Protein AF-A0A3B0U6H1-F1 (afdb_monomer)

Solvent-accessible surface area (backbone atoms only — not comparable to full-atom values): 8227 Å² total; per-residue (Å²): 131,69,60,66,56,50,52,52,48,50,52,54,51,48,54,60,66,69,48,91,40,75,67,59,49,49,30,50,50,34,25,72,76,72,30,64,70,50,15,51,39,18,45,53,13,28,56,57,18,49,52,52,54,49,46,45,34,74,77,49,52,41,66,61,39,71,76,33,67,69,58,41,50,50,45,32,52,53,32,51,53,51,53,51,49,52,52,52,52,61,71,67,55,75,94,75,79,84,77,71,89,80,69,72,84,71,55,64,69,58,38,19,51,47,21,21,54,51,38,63,69,26,64,72,56,51,37,46,46,69,35,49,47,54,55,66,75,64,58,69,89,82,72,78,85,127

pLDDT: mean 83.54, std 13.57, range [35.28, 97.5]

Radius of gyration: 17.74 Å; Cα contacts (8 Å, |Δi|>4): 120; chains: 1; bounding box: 48×28×44 Å

Mean predicted aligned error: 7.26 Å

Organism: NCBI:txid652676

Foldseek 3Di:
DPVVLVVVVVVVVVVLQPQDDPLNLVLVLCCVQVHDLLSVLLVLLQVLLLVVLVCCCVPNVLVVCVVDVVVLVVLLVVLVVVVVVSVVVSVPDDPDPDNPNPDDPDDSVVSSNCSNVCNNPPPSSNSCSSNPVSCSVPVPPPPPDD

Sequence (146 aa):
MNYEILISFIGASMLLTLMPGPDIIYVLVQSITNGKKYGIVTALGLVSGILIHTSLVAFGISAILKQSENLYFTIKLFGAFYLMYLAFQTYKSTDEIFLDSKTTKKNLINLYKQGFIMNVLNPKVSIFFLAFFPGFLYSTAQNTII

InterPro domains:
  IPR001123 Amino acid exporter protein, LeuE-type [PF01810] (16-141)
  IPR001123 Amino acid exporter protein, LeuE-type [PTHR30086] (1-141)

Secondary structure (DSSP, 8-state):
--HHHHHHHHHHHHHHHHS--HHHHHHHHHHHHH-HHHHHHHHHHHHHHHHHHHHHIIIIIHHHHHH-HHHHHHHHHHHHHHHHHHHHHHHH--------TT-----HHHHHHHHHHHHHT-HHHHHHHHHTHHHHHS--TT----

Structure (mmCIF, N/CA/C/O backbone):
data_AF-A0A3B0U6H1-F1
#
_entry.id   AF-A0A3B0U6H1-F1
#
loop_
_atom_site.group_PDB
_atom_site.id
_atom_site.type_symbol
_atom_site.label_atom_id
_atom_site.label_alt_id
_atom_site.label_comp_id
_atom_site.label_asym_id
_atom_site.label_entity_id
_atom_site.label_seq_id
_atom_site.pdbx_PDB_ins_code
_atom_site.Cartn_x
_atom_site.Cartn_y
_atom_site.Cartn_z
_atom_site.occupancy
_atom_site.B_iso_or_equiv
_atom_site.auth_seq_id
_atom_site.auth_comp_id
_atom_site.auth_asym_id
_atom_site.auth_atom_id
_atom_site.pdbx_PDB_model_num
ATOM 1 N N . MET A 1 1 ? 22.154 10.115 -5.672 1.00 61.09 1 MET A N 1
ATOM 2 C CA . MET A 1 1 ? 20.759 9.692 -5.417 1.00 61.09 1 MET A CA 1
ATOM 3 C C . MET A 1 1 ? 19.886 10.476 -6.379 1.00 61.09 1 MET A C 1
ATOM 5 O O . MET A 1 1 ? 19.989 11.694 -6.376 1.00 61.09 1 MET A O 1
ATOM 9 N N . ASN A 1 2 ? 19.149 9.812 -7.272 1.00 80.50 2 ASN A N 1
ATOM 10 C CA . ASN A 1 2 ? 18.320 10.508 -8.260 1.00 80.50 2 ASN A CA 1
ATOM 11 C C . ASN A 1 2 ? 17.032 10.993 -7.567 1.00 80.50 2 ASN A C 1
ATOM 13 O O . ASN A 1 2 ? 16.122 10.206 -7.2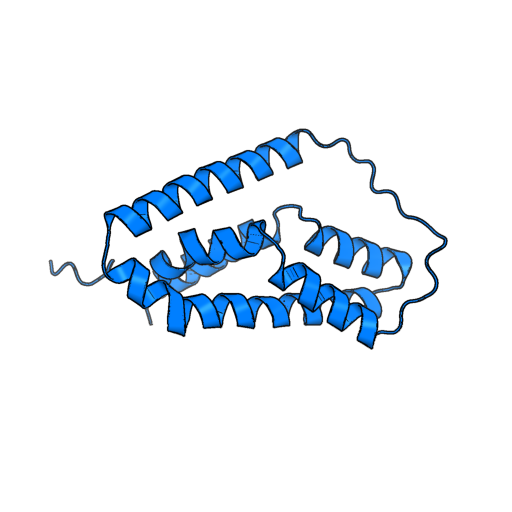99 1.00 80.50 2 ASN A O 1
ATOM 17 N N . TYR A 1 3 ? 17.002 12.277 -7.203 1.00 85.94 3 TYR A N 1
ATOM 18 C CA . TYR A 1 3 ? 15.879 12.877 -6.480 1.00 85.94 3 TYR A CA 1
ATOM 19 C C . TYR A 1 3 ? 14.604 12.951 -7.329 1.00 85.94 3 TYR A C 1
ATOM 21 O O . TYR A 1 3 ? 13.515 12.856 -6.771 1.00 85.94 3 TYR A O 1
ATOM 29 N N . GLU A 1 4 ? 14.714 13.042 -8.657 1.00 86.50 4 GLU A N 1
ATOM 30 C CA . GLU A 1 4 ? 13.556 13.057 -9.561 1.00 86.50 4 GLU A CA 1
ATOM 31 C C . GLU A 1 4 ? 12.799 11.727 -9.521 1.00 86.50 4 GLU A C 1
ATOM 33 O O . GLU A 1 4 ? 11.571 11.713 -9.394 1.00 86.50 4 GLU A O 1
ATOM 38 N N . ILE A 1 5 ? 13.530 10.605 -9.545 1.00 86.81 5 ILE A N 1
ATOM 39 C CA . ILE A 1 5 ? 12.952 9.261 -9.396 1.00 86.81 5 ILE A CA 1
ATOM 40 C C . ILE A 1 5 ? 12.272 9.129 -8.033 1.00 86.81 5 ILE A C 1
ATOM 42 O O . ILE A 1 5 ? 11.144 8.641 -7.957 1.00 86.81 5 ILE A O 1
ATOM 46 N N . LEU A 1 6 ? 12.925 9.591 -6.961 1.00 86.81 6 LEU A N 1
ATOM 47 C CA . LEU A 1 6 ? 12.376 9.510 -5.608 1.00 86.81 6 LEU A CA 1
ATOM 48 C C . LEU A 1 6 ? 11.078 10.318 -5.469 1.00 86.81 6 LEU A C 1
ATOM 50 O O . LEU A 1 6 ? 10.086 9.791 -4.973 1.00 86.81 6 LEU A O 1
ATOM 54 N N . ILE A 1 7 ? 11.069 11.572 -5.928 1.00 91.00 7 ILE A N 1
ATOM 55 C CA . ILE A 1 7 ? 9.892 12.451 -5.866 1.00 91.00 7 ILE A CA 1
ATOM 56 C C . ILE A 1 7 ? 8.745 11.865 -6.697 1.00 91.00 7 ILE A C 1
ATOM 58 O O . ILE A 1 7 ? 7.616 11.781 -6.211 1.00 91.00 7 ILE A O 1
ATOM 62 N N . SER A 1 8 ? 9.035 11.395 -7.913 1.00 89.50 8 SER A N 1
ATOM 63 C CA . SER A 1 8 ? 8.033 10.778 -8.791 1.00 89.50 8 SER A CA 1
ATOM 64 C C . SER A 1 8 ? 7.447 9.502 -8.178 1.00 89.50 8 SER A C 1
ATOM 66 O O . SER A 1 8 ? 6.234 9.290 -8.221 1.00 89.50 8 SER A O 1
ATOM 68 N N . PHE A 1 9 ? 8.288 8.671 -7.554 1.00 88.25 9 PHE A N 1
ATOM 69 C CA . PHE A 1 9 ? 7.855 7.452 -6.874 1.00 88.25 9 PHE A CA 1
ATOM 70 C C . PHE A 1 9 ? 6.992 7.748 -5.642 1.00 88.25 9 PHE A C 1
ATOM 72 O O . PHE A 1 9 ? 5.960 7.101 -5.444 1.00 88.25 9 PHE A O 1
ATOM 79 N N . ILE A 1 10 ? 7.377 8.742 -4.834 1.00 91.31 10 ILE A N 1
ATOM 80 C CA . ILE A 1 10 ? 6.586 9.196 -3.683 1.00 91.31 10 ILE A CA 1
ATOM 81 C C . ILE A 1 10 ? 5.220 9.694 -4.156 1.00 91.31 10 ILE A C 1
ATOM 83 O O . ILE A 1 10 ? 4.204 9.261 -3.616 1.00 91.31 10 ILE A O 1
ATOM 87 N N . GLY A 1 11 ? 5.178 10.536 -5.193 1.00 93.00 11 GLY A N 1
ATOM 88 C CA . GLY A 1 11 ? 3.928 11.048 -5.758 1.00 93.00 11 GLY A CA 1
ATOM 89 C C . GLY A 1 11 ? 3.003 9.929 -6.244 1.00 93.00 11 GLY A C 1
ATOM 90 O O . GLY A 1 11 ? 1.834 9.877 -5.863 1.00 93.00 11 GLY A O 1
ATOM 91 N N . ALA A 1 12 ? 3.535 8.977 -7.014 1.00 90.06 12 ALA A N 1
ATOM 92 C CA . ALA A 1 12 ? 2.772 7.822 -7.483 1.00 90.06 12 ALA A CA 1
ATOM 93 C C . ALA A 1 12 ? 2.255 6.944 -6.329 1.00 90.06 12 ALA A C 1
ATOM 95 O O . ALA A 1 12 ? 1.097 6.524 -6.333 1.00 90.06 12 ALA A O 1
ATOM 96 N N . SER A 1 13 ? 3.092 6.699 -5.318 1.00 89.75 13 SER A N 1
ATOM 97 C CA . SER A 1 13 ? 2.729 5.903 -4.139 1.00 89.75 13 SER A CA 1
ATOM 98 C C . SER A 1 13 ? 1.663 6.592 -3.285 1.00 89.75 13 SER A C 1
ATOM 100 O O . SER A 1 13 ? 0.754 5.931 -2.780 1.00 89.75 13 SER A O 1
ATOM 102 N N . MET A 1 14 ? 1.733 7.920 -3.146 1.00 91.56 14 MET A N 1
ATOM 103 C CA . MET A 1 14 ? 0.706 8.718 -2.473 1.00 91.56 14 MET A CA 1
ATOM 104 C C . MET A 1 14 ? -0.628 8.622 -3.206 1.00 91.56 14 MET A C 1
ATOM 106 O O . MET A 1 14 ? -1.633 8.305 -2.575 1.00 91.56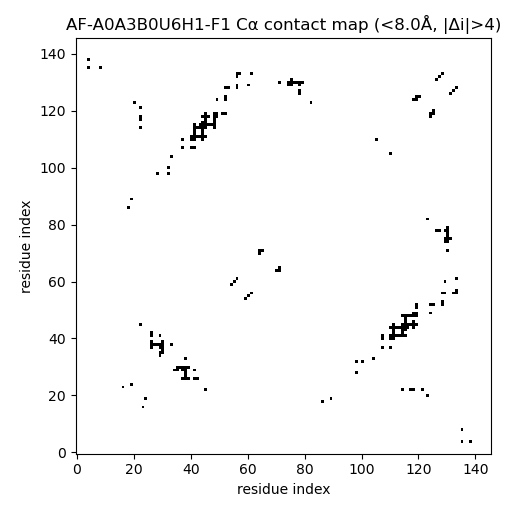 14 MET A O 1
ATOM 110 N N . LEU A 1 15 ? -0.640 8.816 -4.529 1.00 89.62 15 LEU A N 1
ATOM 111 C CA . LEU A 1 15 ? -1.858 8.684 -5.332 1.00 89.62 15 LEU A CA 1
ATOM 112 C C . LEU A 1 15 ? -2.486 7.297 -5.166 1.00 89.62 15 LEU A C 1
ATOM 114 O O . LEU A 1 15 ? -3.670 7.201 -4.856 1.00 89.62 15 LEU A O 1
ATOM 118 N N . LEU A 1 16 ? -1.692 6.228 -5.268 1.00 87.88 16 LEU A N 1
ATOM 119 C CA . LEU A 1 16 ? -2.168 4.857 -5.059 1.00 87.88 16 LEU A CA 1
ATOM 120 C C . LEU A 1 16 ? -2.755 4.637 -3.656 1.00 87.88 16 LEU A C 1
ATOM 122 O O . LEU A 1 16 ? -3.758 3.936 -3.499 1.00 87.88 16 LEU A O 1
ATOM 126 N N . THR A 1 17 ? -2.113 5.209 -2.637 1.00 87.94 17 THR A N 1
ATOM 127 C CA . THR A 1 17 ? -2.549 5.089 -1.239 1.00 87.94 17 THR A CA 1
ATOM 128 C C . THR A 1 17 ? -3.860 5.834 -1.004 1.00 87.94 17 THR A C 1
ATOM 130 O O . THR A 1 17 ? -4.711 5.350 -0.264 1.00 87.94 17 THR A O 1
ATOM 133 N N . LEU A 1 18 ? -4.045 6.985 -1.653 1.00 85.94 18 LEU A N 1
ATOM 134 C CA . LEU A 1 18 ? -5.275 7.771 -1.578 1.00 85.94 18 LEU A CA 1
ATOM 135 C C . LEU A 1 18 ? -6.429 7.145 -2.372 1.00 85.94 18 LEU A C 1
ATOM 137 O O . LEU A 1 18 ? -7.585 7.417 -2.054 1.00 85.94 18 LEU A O 1
ATOM 141 N N . MET A 1 19 ? -6.148 6.300 -3.372 1.00 83.75 19 MET A N 1
ATOM 142 C CA . MET A 1 19 ? -7.195 5.590 -4.110 1.00 83.75 19 MET A CA 1
ATOM 143 C C . MET A 1 19 ? -7.999 4.683 -3.163 1.00 83.75 19 MET A C 1
ATOM 145 O O . MET A 1 19 ? -7.415 3.758 -2.571 1.00 83.75 19 MET A O 1
ATOM 149 N N . PRO A 1 20 ? -9.331 4.879 -3.062 1.00 79.94 20 PRO A N 1
ATOM 150 C CA . PRO A 1 20 ? -10.194 4.052 -2.233 1.00 79.94 20 PRO A CA 1
ATOM 151 C C . PRO A 1 20 ? -10.008 2.584 -2.596 1.00 79.94 20 PRO A C 1
ATOM 153 O O . PRO A 1 20 ? -10.107 2.175 -3.750 1.00 79.94 20 PRO A O 1
ATOM 156 N N . GLY A 1 21 ? -9.658 1.785 -1.601 1.00 83.25 21 GLY A N 1
ATOM 157 C CA . GLY A 1 21 ? -9.516 0.348 -1.735 1.00 83.25 21 GLY A CA 1
ATOM 158 C C . GLY A 1 21 ? -10.055 -0.329 -0.490 1.00 83.25 21 GLY A C 1
ATOM 159 O O . GLY A 1 21 ? -10.205 0.325 0.548 1.00 83.25 21 GLY A O 1
ATOM 160 N N . PRO A 1 22 ? -10.324 -1.640 -0.564 1.00 82.81 22 PRO A N 1
ATOM 161 C CA . PRO A 1 22 ? -10.839 -2.369 0.583 1.00 82.81 22 PRO A CA 1
ATOM 162 C C . PRO A 1 22 ? -9.887 -2.242 1.782 1.00 82.81 22 PRO A C 1
ATOM 164 O O . PRO A 1 22 ? -10.344 -2.171 2.915 1.00 82.81 22 PRO A O 1
ATOM 167 N N . ASP A 1 23 ? -8.574 -2.153 1.548 1.00 89.31 23 ASP A N 1
ATOM 168 C CA . ASP A 1 23 ? -7.537 -2.030 2.574 1.00 89.31 23 ASP A CA 1
ATOM 169 C C . ASP A 1 23 ? -7.620 -0.727 3.374 1.00 89.31 23 ASP A C 1
ATOM 171 O O . ASP A 1 23 ? -7.691 -0.754 4.606 1.00 89.31 23 ASP A O 1
ATOM 175 N N . ILE A 1 24 ? -7.654 0.411 2.680 1.00 90.31 24 ILE A N 1
ATOM 176 C CA . ILE A 1 24 ? -7.758 1.729 3.314 1.00 90.31 24 ILE A CA 1
ATOM 177 C C . ILE A 1 24 ? -9.123 1.893 3.987 1.00 90.31 24 ILE A C 1
ATOM 179 O O . ILE A 1 24 ? -9.186 2.350 5.128 1.00 90.31 24 ILE A O 1
ATOM 183 N N . ILE A 1 25 ? -10.202 1.437 3.340 1.00 90.25 25 ILE A N 1
ATOM 184 C CA . ILE A 1 25 ? -11.547 1.438 3.933 1.00 90.25 25 ILE A CA 1
ATOM 185 C C . ILE A 1 25 ? -11.557 0.598 5.211 1.00 90.25 25 ILE A C 1
ATOM 187 O O . ILE A 1 25 ? -12.081 1.038 6.229 1.00 90.25 25 ILE A O 1
ATOM 191 N N . TYR A 1 26 ? -10.926 -0.575 5.213 1.00 89.69 26 TYR A N 1
ATOM 192 C CA . TYR A 1 26 ? -10.877 -1.427 6.397 1.00 89.69 26 TYR A CA 1
ATOM 193 C C . TYR A 1 26 ? -10.132 -0.764 7.563 1.00 89.69 26 TYR A C 1
ATOM 195 O O . TYR A 1 26 ? -10.609 -0.810 8.698 1.00 89.69 26 TYR A O 1
ATOM 203 N N . VAL A 1 27 ? -9.008 -0.086 7.304 1.00 92.75 27 VAL A N 1
ATOM 204 C CA . VAL A 1 27 ? -8.308 0.711 8.330 1.00 92.75 27 VAL A CA 1
ATOM 205 C C . VAL A 1 27 ? -9.195 1.831 8.863 1.00 92.75 27 VAL A C 1
ATOM 207 O O . VAL A 1 27 ? -9.242 2.032 10.080 1.00 92.75 27 VAL A O 1
ATOM 210 N N . LEU A 1 28 ? -9.910 2.543 7.988 1.00 91.44 28 LEU A N 1
ATOM 211 C CA . LEU A 1 28 ? -10.828 3.614 8.380 1.00 91.44 28 LEU A CA 1
ATOM 212 C C . LEU A 1 28 ? -11.963 3.075 9.253 1.00 91.44 28 LEU A C 1
ATOM 214 O O . LEU A 1 28 ? -12.175 3.589 10.349 1.00 91.44 28 LEU A O 1
ATOM 218 N N . VAL A 1 29 ? -12.615 1.989 8.833 1.00 89.12 29 VAL A N 1
ATOM 219 C CA . VAL A 1 29 ? -13.670 1.322 9.603 1.00 89.12 29 VAL A CA 1
ATOM 220 C C . VAL A 1 29 ? -13.142 0.919 10.977 1.00 89.12 29 VAL A C 1
ATOM 222 O O . VAL A 1 29 ? -13.740 1.298 11.975 1.00 89.12 29 VAL A O 1
ATOM 225 N N . GLN A 1 30 ? -11.992 0.242 11.067 1.00 90.38 30 GLN A N 1
ATOM 226 C CA . GLN A 1 30 ? -11.410 -0.152 12.358 1.00 90.38 30 GLN A CA 1
ATOM 227 C C . GLN A 1 30 ? -11.031 1.047 13.240 1.00 90.38 30 GLN A C 1
ATOM 229 O O . GLN A 1 30 ? -11.171 0.985 14.462 1.00 90.38 30 GLN A O 1
ATOM 234 N N . SER A 1 31 ? -10.564 2.141 12.637 1.00 92.62 31 SER A N 1
ATOM 235 C CA . SER A 1 31 ? -10.219 3.373 13.356 1.00 92.62 31 SER A CA 1
ATOM 236 C C . SER A 1 31 ? -11.451 4.053 13.946 1.00 92.62 31 SER A C 1
ATOM 238 O O . SER A 1 31 ? -11.393 4.508 15.088 1.00 92.62 31 SER A O 1
ATOM 240 N N . ILE A 1 32 ? -12.547 4.100 13.183 1.00 91.31 32 ILE A N 1
ATOM 241 C CA . ILE A 1 32 ? -13.807 4.746 13.564 1.00 91.31 32 ILE A CA 1
ATOM 242 C C . ILE A 1 32 ? -14.577 3.886 14.573 1.00 91.31 32 ILE A C 1
ATOM 244 O O . ILE A 1 32 ? -15.051 4.408 15.577 1.00 91.31 32 ILE A O 1
ATOM 248 N N . THR A 1 33 ? -14.680 2.572 14.350 1.00 88.62 33 THR A N 1
ATOM 249 C CA . THR A 1 33 ? -15.513 1.685 15.183 1.00 88.62 33 THR A CA 1
ATOM 250 C C . THR A 1 33 ? -14.817 1.228 16.461 1.00 88.62 33 THR A C 1
ATOM 252 O O . THR A 1 33 ? -15.448 1.157 17.513 1.00 88.62 33 THR A O 1
ATOM 255 N N . ASN A 1 34 ? -13.516 0.926 16.398 1.00 87.94 34 ASN A N 1
ATOM 256 C CA . ASN A 1 34 ? -12.768 0.335 17.514 1.00 87.94 34 ASN A CA 1
ATOM 257 C C . ASN A 1 34 ? -11.715 1.286 18.114 1.00 87.94 34 ASN A C 1
ATOM 259 O O . ASN A 1 34 ? -11.186 1.023 19.198 1.00 87.94 34 ASN A O 1
ATOM 263 N N . GLY A 1 35 ? -11.441 2.417 17.458 1.00 90.75 35 GLY A N 1
ATOM 264 C CA . GLY A 1 35 ? -10.524 3.463 17.908 1.00 90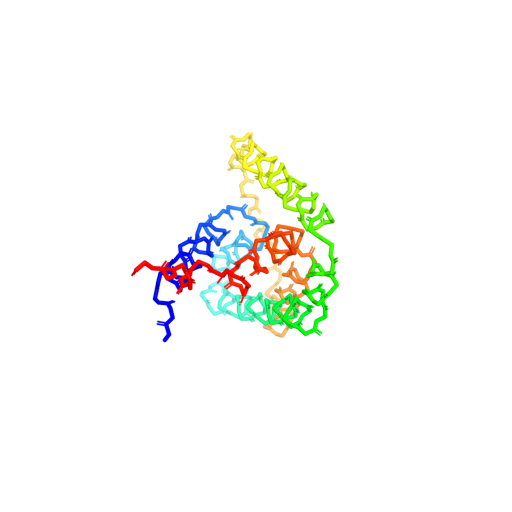.75 35 GLY A CA 1
ATOM 265 C C . GLY A 1 35 ? -9.143 3.406 17.247 1.00 90.75 35 GLY A C 1
ATOM 266 O O . GLY A 1 35 ? -8.714 2.385 16.705 1.00 90.75 35 GLY A O 1
ATOM 267 N N . LYS A 1 36 ? -8.386 4.511 17.358 1.00 94.50 36 LYS A N 1
ATOM 268 C CA . LYS A 1 36 ? -7.105 4.729 16.648 1.00 94.50 36 LYS A CA 1
ATOM 269 C C . LYS A 1 36 ? -6.100 3.577 16.748 1.00 94.50 36 LYS A C 1
ATOM 271 O O . LYS A 1 36 ? -5.411 3.273 15.782 1.00 94.50 36 LYS A O 1
ATOM 276 N N . LYS A 1 37 ? -6.022 2.906 17.905 1.00 94.88 37 LYS A N 1
ATOM 277 C CA . LYS A 1 37 ? -5.087 1.793 18.137 1.00 94.88 37 LYS A CA 1
ATOM 278 C C . LYS A 1 37 ? -5.341 0.628 17.174 1.00 94.88 37 LYS A C 1
ATOM 280 O O . LYS A 1 37 ? -4.391 0.043 16.667 1.00 94.88 37 LYS A O 1
ATOM 285 N N . TYR A 1 38 ? -6.606 0.307 16.916 1.00 94.00 38 TYR A N 1
ATOM 286 C CA . TYR A 1 38 ? -7.009 -0.805 16.053 1.00 94.00 38 TYR A CA 1
ATOM 287 C C . TYR A 1 38 ? -6.730 -0.481 14.581 1.00 94.00 38 TYR A C 1
ATOM 289 O O . TYR A 1 38 ? -6.222 -1.331 13.848 1.00 94.00 38 TYR A O 1
ATOM 297 N N . GLY A 1 39 ? -6.955 0.776 14.186 1.00 94.62 39 GLY A N 1
ATOM 298 C CA . GLY A 1 39 ? -6.534 1.316 12.894 1.00 94.62 39 GLY A CA 1
ATOM 299 C C . GLY A 1 39 ? -5.029 1.209 12.659 1.00 94.62 39 GLY A C 1
ATOM 300 O O . GLY A 1 39 ? -4.604 0.619 11.671 1.00 94.62 39 GLY A O 1
ATOM 301 N N . ILE A 1 40 ? -4.219 1.701 13.605 1.00 97.00 40 ILE A N 1
ATOM 302 C CA . ILE A 1 40 ? -2.749 1.671 13.513 1.00 97.00 40 ILE A CA 1
ATOM 303 C C . ILE A 1 40 ? -2.230 0.236 13.388 1.00 97.00 40 ILE A C 1
ATOM 305 O O . ILE A 1 40 ? -1.407 -0.044 12.523 1.00 97.00 40 ILE A O 1
ATOM 309 N N . VAL A 1 41 ? -2.719 -0.696 14.212 1.00 97.19 41 VAL A N 1
ATOM 310 C CA . VAL A 1 41 ? -2.277 -2.101 14.152 1.00 97.19 41 VAL A CA 1
ATOM 311 C C . VAL A 1 41 ? -2.651 -2.756 12.819 1.00 97.19 41 VAL A C 1
ATOM 313 O O . VAL A 1 41 ? -1.850 -3.499 12.253 1.00 97.19 41 VAL A O 1
ATOM 316 N N . THR A 1 42 ? -3.834 -2.447 12.286 1.00 96.00 42 THR A N 1
ATOM 317 C CA . THR A 1 42 ? -4.253 -2.910 10.955 1.00 96.00 42 THR A CA 1
ATOM 318 C C . THR A 1 42 ? -3.344 -2.336 9.863 1.00 96.00 42 THR A C 1
ATOM 320 O O . THR A 1 42 ? -2.880 -3.078 8.997 1.00 96.00 42 THR A O 1
ATOM 323 N N . ALA A 1 43 ? -3.025 -1.040 9.937 1.00 95.81 43 ALA A N 1
ATOM 324 C CA . ALA A 1 43 ? -2.127 -0.366 9.003 1.00 95.81 43 ALA A CA 1
ATOM 325 C C . ALA A 1 43 ? -0.699 -0.935 9.045 1.00 95.81 43 ALA A C 1
ATOM 327 O O . ALA A 1 43 ? -0.098 -1.142 7.997 1.00 95.81 43 ALA A O 1
ATOM 328 N N . LEU A 1 44 ? -0.174 -1.274 10.228 1.00 97.50 44 LEU A N 1
ATOM 329 C CA . LEU A 1 44 ? 1.121 -1.956 10.357 1.00 97.50 44 LEU A CA 1
ATOM 330 C C . LEU A 1 44 ? 1.126 -3.318 9.651 1.00 97.50 44 LEU A C 1
ATOM 332 O O . LEU A 1 44 ? 2.117 -3.677 9.011 1.00 97.50 44 LEU A O 1
ATOM 336 N N . GLY A 1 45 ? 0.014 -4.054 9.734 1.00 96.50 45 GLY A N 1
ATOM 337 C CA . GLY A 1 45 ? -0.189 -5.281 8.967 1.00 96.50 45 GLY A CA 1
ATOM 338 C C . GLY A 1 45 ? -0.115 -5.020 7.463 1.00 96.50 45 GLY A C 1
ATOM 339 O O . GLY A 1 45 ? 0.667 -5.669 6.771 1.00 96.50 45 GLY A O 1
ATOM 340 N N . LEU A 1 46 ? -0.860 -4.021 6.972 1.00 95.56 46 LEU A N 1
ATOM 341 C CA . LEU A 1 46 ? -0.842 -3.633 5.556 1.00 95.56 46 LEU A CA 1
ATOM 342 C C . LEU A 1 46 ? 0.572 -3.270 5.075 1.00 95.56 46 LEU A C 1
ATOM 344 O O . LEU A 1 46 ? 1.026 -3.801 4.067 1.00 95.56 46 LEU A O 1
ATOM 348 N N . VAL A 1 47 ? 1.286 -2.413 5.814 1.00 95.06 47 VAL A N 1
ATOM 349 C CA . VAL A 1 47 ? 2.655 -1.979 5.479 1.00 95.06 47 VAL A CA 1
ATOM 350 C C . VAL A 1 47 ? 3.619 -3.163 5.435 1.00 95.06 47 VAL A C 1
ATOM 352 O O . VAL A 1 47 ? 4.471 -3.237 4.555 1.00 95.06 47 VAL A O 1
ATOM 355 N N . SER A 1 48 ? 3.457 -4.132 6.335 1.00 96.88 48 SER A N 1
ATOM 356 C CA . SER A 1 48 ? 4.270 -5.353 6.320 1.00 96.88 48 SER A CA 1
ATOM 357 C C . SER A 1 48 ? 4.011 -6.199 5.064 1.00 96.88 48 SER A C 1
ATOM 359 O O . SER A 1 48 ? 4.933 -6.824 4.549 1.00 96.88 48 SER A O 1
ATOM 361 N N . GLY A 1 49 ? 2.788 -6.184 4.521 1.00 94.62 49 GLY A N 1
ATOM 362 C CA . GLY A 1 49 ? 2.463 -6.823 3.239 1.00 94.62 49 GLY A CA 1
ATOM 363 C C . GLY A 1 49 ? 3.160 -6.167 2.041 1.00 94.62 49 GLY A C 1
ATOM 364 O O . GLY A 1 49 ? 3.608 -6.866 1.134 1.00 94.62 49 GLY A O 1
ATOM 365 N N . ILE A 1 50 ? 3.363 -4.845 2.078 1.00 92.88 50 ILE A N 1
ATOM 366 C CA . ILE A 1 50 ? 4.093 -4.106 1.032 1.00 92.88 50 ILE A CA 1
ATOM 367 C C . ILE A 1 50 ? 5.536 -4.613 0.906 1.00 92.88 50 ILE A C 1
ATOM 369 O O . ILE A 1 50 ? 6.075 -4.669 -0.201 1.00 92.88 50 ILE A O 1
ATOM 373 N N . LEU A 1 51 ? 6.157 -5.044 2.011 1.00 93.69 51 LEU A N 1
ATOM 374 C CA . LEU A 1 51 ? 7.506 -5.615 1.990 1.00 93.69 51 LEU A CA 1
ATOM 375 C C . LEU A 1 51 ? 7.580 -6.894 1.147 1.00 93.69 51 LEU A C 1
ATOM 377 O O . LEU A 1 51 ? 8.592 -7.114 0.483 1.00 93.69 51 LEU A O 1
ATOM 381 N N . ILE A 1 52 ? 6.516 -7.706 1.120 1.00 94.44 52 ILE A N 1
ATOM 382 C CA . ILE A 1 52 ? 6.445 -8.909 0.279 1.00 94.44 52 ILE A CA 1
ATOM 383 C C . ILE A 1 52 ? 6.437 -8.520 -1.197 1.00 94.44 52 ILE A C 1
ATOM 385 O O . ILE A 1 52 ? 7.284 -8.995 -1.950 1.00 94.44 52 ILE A O 1
ATOM 389 N N . HIS A 1 53 ? 5.544 -7.612 -1.600 1.00 91.94 53 HIS A N 1
ATOM 390 C CA . HIS A 1 53 ? 5.475 -7.114 -2.981 1.00 91.94 53 HIS A CA 1
ATOM 391 C C . HIS A 1 53 ? 6.796 -6.485 -3.423 1.00 91.94 53 HIS A C 1
ATOM 393 O O . HIS A 1 53 ? 7.318 -6.799 -4.491 1.00 91.94 53 HIS A O 1
ATOM 399 N N . THR A 1 54 ? 7.379 -5.653 -2.560 1.00 90.00 54 THR A N 1
ATOM 400 C CA . THR A 1 54 ? 8.664 -4.995 -2.818 1.00 90.00 54 THR A CA 1
ATOM 401 C C . THR A 1 54 ? 9.778 -6.021 -2.999 1.00 90.00 54 THR A C 1
ATOM 403 O O . THR A 1 54 ? 10.536 -5.926 -3.958 1.00 90.00 54 THR A O 1
ATOM 406 N N . SER A 1 55 ? 9.855 -7.029 -2.125 1.00 89.81 55 SER A N 1
ATOM 407 C CA . SER A 1 55 ? 10.879 -8.080 -2.195 1.00 89.81 55 SER A CA 1
ATOM 408 C C . SER A 1 55 ? 10.710 -8.961 -3.433 1.00 89.81 55 SER A C 1
ATOM 410 O O . SER A 1 55 ? 11.690 -9.242 -4.119 1.00 89.81 55 SER A O 1
ATOM 412 N N . LEU A 1 56 ? 9.473 -9.356 -3.758 1.00 88.75 56 LEU A N 1
ATOM 413 C CA . LEU A 1 56 ? 9.162 -10.146 -4.953 1.00 88.75 56 LEU A CA 1
ATOM 414 C C . LEU A 1 56 ? 9.600 -9.432 -6.226 1.00 88.75 56 LEU A C 1
ATOM 416 O O . LEU A 1 56 ? 10.179 -10.055 -7.115 1.00 88.75 56 LEU A O 1
ATOM 420 N N . VAL A 1 57 ? 9.351 -8.127 -6.317 1.00 87.44 57 VAL A N 1
ATOM 421 C CA . VAL A 1 57 ? 9.740 -7.365 -7.500 1.00 87.44 57 VAL A CA 1
ATOM 422 C C . VAL A 1 57 ? 11.235 -7.065 -7.489 1.00 87.44 57 VAL A C 1
ATOM 424 O O . VAL A 1 57 ? 11.879 -7.309 -8.503 1.00 87.44 57 VAL A O 1
ATOM 427 N N . ALA A 1 58 ? 11.810 -6.605 -6.376 1.00 83.56 58 ALA A N 1
ATOM 428 C CA . ALA A 1 58 ? 13.224 -6.234 -6.295 1.00 83.56 58 ALA A CA 1
ATOM 429 C C . ALA A 1 58 ? 14.178 -7.420 -6.517 1.00 83.56 58 ALA A C 1
ATOM 431 O O . ALA A 1 58 ? 15.190 -7.261 -7.197 1.00 83.56 58 ALA A O 1
ATOM 432 N N . PHE A 1 59 ? 13.858 -8.601 -5.975 1.00 80.75 59 PHE A N 1
ATOM 433 C CA . PHE A 1 59 ? 14.747 -9.770 -6.012 1.00 80.75 59 PHE A CA 1
ATOM 434 C C . PHE A 1 59 ? 14.305 -10.879 -6.972 1.00 80.75 59 PHE A C 1
ATOM 436 O O . PHE A 1 59 ? 15.104 -11.760 -7.274 1.00 80.75 59 PHE A O 1
ATOM 443 N N . GLY A 1 60 ? 13.056 -10.872 -7.443 1.00 81.25 60 GLY A N 1
ATOM 444 C CA . GLY A 1 60 ? 12.519 -11.940 -8.288 1.00 81.25 60 GLY A CA 1
ATOM 445 C C . GLY A 1 60 ? 12.116 -11.452 -9.672 1.00 81.25 60 GLY A C 1
ATOM 446 O O . GLY A 1 60 ? 12.829 -11.624 -10.659 1.00 81.25 60 GLY A O 1
ATOM 447 N N . ILE A 1 61 ? 10.933 -10.848 -9.742 1.00 78.12 61 ILE A N 1
ATOM 448 C CA . ILE A 1 61 ? 10.204 -10.635 -10.996 1.00 78.12 61 ILE A CA 1
ATOM 449 C C . ILE A 1 61 ? 10.909 -9.615 -11.895 1.00 78.12 61 ILE A C 1
ATOM 451 O O . ILE A 1 61 ? 10.914 -9.773 -13.114 1.00 78.12 61 ILE A O 1
ATOM 455 N N . SER A 1 62 ? 11.575 -8.609 -11.325 1.00 75.75 62 SER A N 1
ATOM 456 C CA . SER A 1 62 ? 12.239 -7.577 -12.124 1.00 75.75 62 SER A CA 1
ATOM 457 C C . SER A 1 62 ? 13.340 -8.097 -13.048 1.00 75.75 62 SER A C 1
ATOM 459 O O . SER A 1 62 ? 13.501 -7.575 -14.150 1.00 75.75 62 SER A O 1
ATOM 461 N N . ALA A 1 63 ? 14.083 -9.130 -12.636 1.00 73.44 63 ALA A N 1
ATOM 462 C CA . ALA A 1 63 ? 15.127 -9.718 -13.473 1.00 73.44 63 ALA A CA 1
ATOM 463 C C . ALA A 1 63 ? 14.537 -10.366 -14.737 1.00 73.44 63 ALA A C 1
ATOM 465 O O . ALA A 1 63 ? 15.102 -10.235 -15.821 1.00 73.44 63 ALA A O 1
ATOM 466 N N . ILE A 1 64 ? 13.365 -10.995 -14.605 1.00 78.75 64 ILE A N 1
ATOM 467 C CA . ILE A 1 64 ? 12.623 -11.606 -15.715 1.00 78.75 64 ILE A CA 1
ATOM 468 C C . ILE A 1 64 ? 12.053 -10.517 -16.630 1.00 78.75 64 ILE A C 1
ATOM 470 O O . ILE A 1 64 ? 12.193 -10.590 -17.849 1.00 78.75 64 ILE A O 1
ATOM 474 N N . LEU A 1 65 ? 11.458 -9.470 -16.051 1.00 76.69 65 LEU A N 1
ATOM 475 C CA . LEU A 1 65 ? 10.895 -8.352 -16.817 1.00 76.69 65 LEU A CA 1
ATOM 476 C C . LEU A 1 65 ? 11.959 -7.584 -17.607 1.00 76.69 65 LEU A C 1
ATOM 478 O O . LEU A 1 65 ? 11.674 -7.108 -18.702 1.00 76.69 65 LEU A O 1
ATOM 482 N N . LYS A 1 66 ? 13.193 -7.512 -17.096 1.00 73.44 66 LYS A N 1
ATOM 483 C CA . LYS A 1 66 ? 14.323 -6.898 -17.803 1.00 73.44 66 LYS A CA 1
ATOM 484 C C . LYS A 1 66 ? 14.725 -7.667 -19.069 1.00 73.44 66 LYS A C 1
ATOM 486 O O . LYS A 1 66 ? 15.297 -7.073 -19.975 1.00 73.44 66 LYS A O 1
ATOM 491 N N . GLN A 1 67 ? 14.440 -8.967 -19.148 1.00 82.81 67 GLN A N 1
ATOM 492 C CA . GLN A 1 67 ? 14.834 -9.793 -20.291 1.00 82.81 67 GLN A CA 1
ATOM 493 C C . GLN A 1 67 ? 13.950 -9.569 -21.529 1.00 82.81 67 GLN A C 1
ATOM 495 O O . GLN A 1 67 ? 14.387 -9.845 -22.644 1.00 82.81 67 GLN A O 1
ATOM 500 N N . SER A 1 68 ? 12.719 -9.076 -21.358 1.00 84.50 68 SER A N 1
ATOM 501 C CA . SER A 1 68 ? 11.776 -8.866 -22.460 1.00 84.50 68 SER A CA 1
ATOM 502 C C . SER A 1 68 ? 11.009 -7.557 -22.306 1.00 84.50 68 SER A C 1
ATOM 504 O O . SER A 1 68 ? 10.059 -7.448 -21.526 1.00 84.50 68 SER A O 1
ATOM 506 N N . GLU A 1 69 ? 11.383 -6.572 -23.122 1.00 83.44 69 GLU A N 1
ATOM 507 C CA . GLU A 1 69 ? 10.709 -5.273 -23.178 1.00 83.44 69 GLU A CA 1
ATOM 508 C C . GLU A 1 69 ? 9.230 -5.409 -23.559 1.00 83.44 69 GLU A C 1
ATOM 510 O O . GLU A 1 69 ? 8.380 -4.749 -22.962 1.00 83.44 69 GLU A O 1
ATOM 515 N N . ASN A 1 70 ? 8.901 -6.320 -24.483 1.00 88.06 70 ASN A N 1
ATOM 516 C CA . ASN A 1 70 ? 7.521 -6.587 -24.899 1.00 88.06 70 ASN A CA 1
ATOM 517 C C . ASN A 1 70 ? 6.671 -7.160 -23.756 1.00 88.06 70 ASN A C 1
ATOM 519 O O . ASN A 1 70 ? 5.516 -6.762 -23.584 1.00 88.06 70 ASN A O 1
ATOM 523 N N . LEU A 1 71 ? 7.235 -8.068 -22.950 1.00 86.94 71 LEU A N 1
ATOM 524 C CA . LEU A 1 71 ? 6.548 -8.620 -21.780 1.00 86.94 71 LEU A CA 1
ATOM 525 C C . LEU A 1 71 ? 6.284 -7.523 -20.746 1.00 86.94 71 LEU A C 1
ATOM 527 O O . LEU A 1 71 ? 5.159 -7.378 -2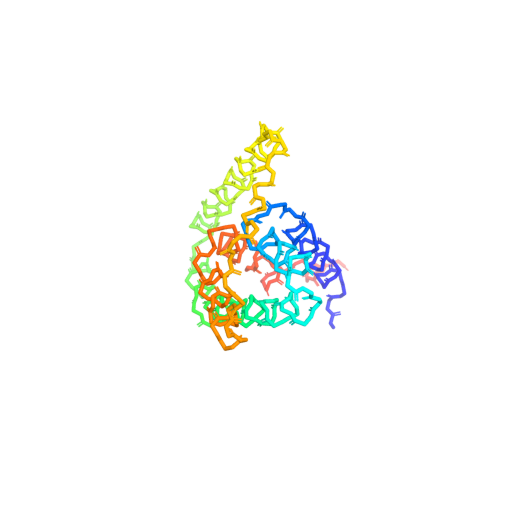0.264 1.00 86.94 71 LEU A O 1
ATOM 531 N N . TYR A 1 72 ? 7.303 -6.715 -20.448 1.00 86.38 72 TYR A N 1
ATOM 532 C CA . TYR A 1 72 ? 7.160 -5.616 -19.503 1.00 86.38 72 TYR A CA 1
ATOM 533 C C . TYR A 1 72 ? 6.162 -4.556 -19.993 1.00 86.38 72 TYR A C 1
ATOM 535 O O . TYR A 1 72 ? 5.327 -4.082 -19.221 1.00 86.38 72 TYR A O 1
ATOM 543 N N . PHE A 1 73 ? 6.187 -4.212 -21.283 1.00 88.31 73 PHE A N 1
ATOM 544 C CA . PHE A 1 73 ? 5.218 -3.302 -21.892 1.00 88.31 73 PHE A CA 1
ATOM 545 C C . PHE A 1 73 ? 3.786 -3.835 -21.800 1.00 88.31 73 PHE A C 1
ATOM 547 O O . PHE A 1 73 ? 2.880 -3.095 -21.419 1.00 88.31 73 PHE A O 1
ATOM 554 N N . THR A 1 74 ? 3.589 -5.126 -22.064 1.00 90.25 74 THR A N 1
ATOM 555 C CA . THR A 1 74 ? 2.281 -5.781 -21.947 1.00 90.25 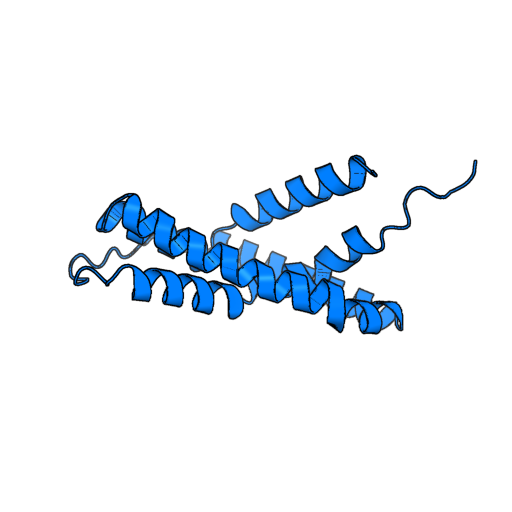74 THR A CA 1
ATOM 556 C C . THR A 1 74 ? 1.749 -5.687 -20.518 1.00 90.25 74 THR A C 1
ATOM 558 O O . THR A 1 74 ? 0.620 -5.252 -20.308 1.00 90.25 74 THR A O 1
ATOM 561 N N . ILE A 1 75 ? 2.576 -6.003 -19.518 1.00 88.56 75 ILE A N 1
ATOM 562 C CA . ILE A 1 75 ? 2.196 -5.904 -18.099 1.00 88.56 75 ILE A CA 1
ATOM 563 C C . ILE A 1 75 ? 1.866 -4.460 -17.711 1.00 88.56 75 ILE A C 1
ATOM 565 O O . ILE A 1 75 ? 0.868 -4.232 -17.027 1.00 88.56 75 ILE A O 1
ATOM 569 N N . LYS A 1 76 ? 2.646 -3.478 -18.183 1.00 88.12 76 LYS A N 1
ATOM 570 C CA . LYS A 1 76 ? 2.342 -2.051 -17.992 1.00 88.12 76 LYS A CA 1
ATOM 571 C C . LYS A 1 76 ? 0.973 -1.681 -18.544 1.00 88.12 76 LYS A C 1
ATOM 573 O O . LYS A 1 76 ? 0.198 -1.020 -17.855 1.00 88.12 76 LYS A O 1
ATOM 578 N N . LEU A 1 77 ? 0.673 -2.121 -19.762 1.00 92.44 77 LEU A N 1
ATOM 579 C CA . LEU A 1 77 ? -0.590 -1.825 -20.424 1.00 92.44 77 LEU A CA 1
ATOM 580 C C . LEU A 1 77 ? -1.775 -2.454 -19.675 1.00 92.44 77 LEU A C 1
ATOM 582 O O . LEU A 1 77 ? -2.744 -1.762 -19.371 1.00 92.44 77 LEU A O 1
ATOM 586 N N . PHE A 1 78 ? -1.666 -3.730 -19.292 1.00 91.62 78 PHE A N 1
ATOM 587 C CA . PHE A 1 78 ? -2.668 -4.402 -18.457 1.00 91.62 78 PHE A CA 1
ATOM 588 C C . PHE A 1 78 ? -2.862 -3.703 -17.110 1.00 91.62 78 PHE A C 1
ATOM 590 O O . PHE A 1 78 ? -3.997 -3.479 -16.689 1.00 91.62 78 PHE A O 1
ATOM 597 N N . GLY A 1 79 ? -1.769 -3.323 -16.445 1.00 88.56 79 GLY A N 1
ATOM 598 C CA . GLY A 1 79 ? -1.834 -2.625 -15.168 1.00 88.56 79 GLY A CA 1
ATOM 599 C C . GLY A 1 79 ? -2.511 -1.261 -15.272 1.00 88.56 79 GLY A C 1
ATOM 600 O O . GLY A 1 79 ? -3.348 -0.931 -14.434 1.00 88.56 79 GLY A O 1
ATOM 601 N N . ALA A 1 80 ? -2.222 -0.501 -16.331 1.00 89.50 80 ALA A N 1
ATOM 602 C CA . ALA A 1 80 ? -2.868 0.780 -16.600 1.00 89.50 80 ALA A CA 1
ATOM 603 C C . ALA A 1 80 ? -4.382 0.624 -16.818 1.00 89.50 80 ALA A C 1
ATOM 605 O O . ALA A 1 80 ? -5.168 1.327 -16.179 1.00 89.50 80 ALA A O 1
ATOM 606 N N . PHE A 1 81 ? -4.802 -0.334 -17.652 1.00 92.06 81 PHE A N 1
ATOM 607 C CA . PHE A 1 81 ? -6.225 -0.619 -17.862 1.00 92.06 81 PHE A CA 1
ATOM 608 C C . PHE A 1 81 ? -6.922 -1.064 -16.577 1.00 92.06 81 PHE A C 1
ATOM 610 O O . PHE A 1 81 ? -8.035 -0.620 -16.300 1.00 92.06 81 PHE A O 1
ATOM 617 N N . TYR A 1 82 ? -6.267 -1.890 -15.762 1.00 88.25 82 TYR A N 1
ATOM 618 C CA . TYR A 1 82 ? -6.827 -2.336 -14.491 1.00 88.25 82 TYR A CA 1
ATOM 619 C C . TYR A 1 82 ? -7.002 -1.185 -13.491 1.00 88.25 82 TYR A C 1
ATOM 621 O O . TYR A 1 82 ? -8.050 -1.069 -12.858 1.00 88.25 82 TYR A O 1
ATOM 629 N N . LEU A 1 83 ? -6.012 -0.297 -13.366 1.00 86.19 83 LEU A N 1
ATOM 630 C CA . LEU A 1 83 ? -6.129 0.881 -12.502 1.00 86.19 83 LEU A CA 1
ATOM 631 C C . LEU A 1 83 ? -7.219 1.840 -12.997 1.00 86.19 83 LEU A C 1
ATOM 633 O O . LEU A 1 83 ? -7.962 2.381 -12.180 1.00 86.19 83 LEU A O 1
ATOM 637 N N . MET A 1 84 ? -7.370 2.005 -14.315 1.00 88.50 84 MET A N 1
ATOM 638 C CA . MET A 1 84 ? -8.457 2.795 -14.902 1.00 88.50 84 MET A CA 1
ATOM 639 C C . MET A 1 84 ? -9.830 2.161 -14.634 1.00 88.50 84 MET A C 1
ATOM 641 O O . MET A 1 84 ? -10.775 2.864 -14.278 1.00 88.50 84 MET A O 1
ATOM 645 N N . TYR A 1 85 ? -9.930 0.833 -14.723 1.00 88.38 85 TYR A N 1
ATOM 646 C CA . TYR A 1 85 ? -11.126 0.087 -14.334 1.00 88.38 85 TYR A CA 1
ATOM 647 C C . TYR A 1 85 ? -11.475 0.304 -12.854 1.00 88.38 85 TYR A C 1
ATOM 649 O O . TYR A 1 85 ? -12.622 0.620 -12.538 1.00 88.38 85 TYR A O 1
ATOM 657 N N . LEU A 1 86 ? -10.495 0.209 -11.946 1.00 83.50 86 LEU A N 1
ATOM 658 C CA . LEU A 1 86 ? -10.714 0.484 -10.522 1.00 83.50 86 LEU A CA 1
ATOM 659 C C . LEU A 1 86 ? -11.131 1.936 -10.265 1.00 83.50 86 LEU A C 1
ATOM 661 O O . LEU A 1 86 ? -12.017 2.178 -9.444 1.00 83.50 86 LEU A O 1
ATOM 665 N N . ALA A 1 87 ? -10.530 2.897 -10.970 1.00 83.75 87 ALA A N 1
ATOM 666 C CA . ALA A 1 87 ? -10.911 4.303 -10.876 1.00 83.75 87 ALA A CA 1
ATOM 667 C C . ALA A 1 87 ? -12.373 4.513 -11.303 1.00 83.75 87 ALA A C 1
ATOM 669 O O . ALA A 1 87 ? -13.135 5.168 -10.596 1.00 83.75 87 ALA A O 1
ATOM 670 N N . PHE A 1 88 ? -12.798 3.887 -12.403 1.00 86.94 88 PHE A N 1
ATOM 671 C CA . PHE A 1 88 ? -14.186 3.928 -12.863 1.00 86.94 88 PHE A CA 1
ATOM 672 C C . PHE A 1 88 ? -15.158 3.257 -11.887 1.00 86.94 88 PHE A C 1
ATOM 674 O O . PHE A 1 88 ? -16.243 3.776 -11.636 1.00 86.94 88 PHE A O 1
ATOM 681 N N . GLN A 1 89 ? -14.774 2.114 -11.318 1.00 82.75 89 GLN A N 1
ATOM 682 C CA . GLN A 1 89 ? -15.593 1.401 -10.341 1.00 82.75 89 GLN A CA 1
ATOM 683 C C . GLN A 1 89 ? -15.777 2.219 -9.059 1.00 82.75 89 GLN A C 1
ATOM 685 O O . GLN A 1 89 ? -16.889 2.299 -8.548 1.00 82.75 89 GLN A O 1
ATOM 690 N N . THR A 1 90 ? -14.716 2.890 -8.608 1.00 78.75 90 THR A N 1
ATOM 691 C CA . THR A 1 90 ? -14.749 3.827 -7.474 1.00 78.75 90 THR A CA 1
ATOM 692 C C . THR A 1 90 ? -15.612 5.054 -7.778 1.00 78.75 90 THR A C 1
ATOM 694 O O . THR A 1 90 ? -16.355 5.512 -6.923 1.00 78.75 90 THR A O 1
ATOM 697 N N . TYR A 1 91 ? -15.566 5.578 -9.006 1.00 83.12 91 TYR A N 1
ATOM 698 C CA . TYR A 1 91 ? -16.417 6.699 -9.419 1.00 83.12 91 TYR A CA 1
ATOM 699 C C . TYR A 1 91 ? -17.911 6.329 -9.470 1.00 83.12 91 TYR A C 1
ATOM 701 O O . TYR A 1 91 ? -18.768 7.181 -9.261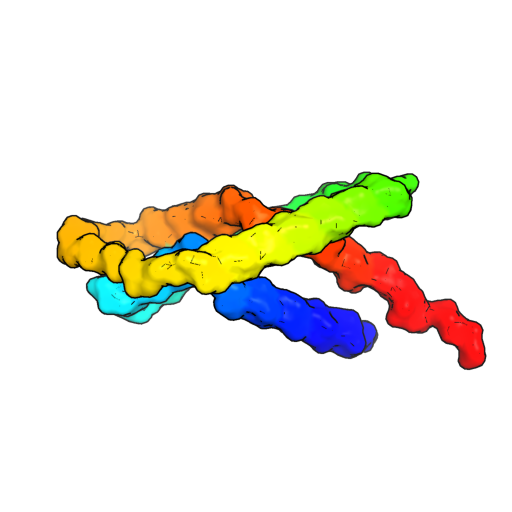 1.00 83.12 91 TYR A O 1
ATOM 709 N N . LYS A 1 92 ? -18.233 5.060 -9.757 1.00 82.88 92 LYS A N 1
ATOM 710 C CA . LYS A 1 92 ? -19.613 4.553 -9.838 1.00 82.88 92 LYS A CA 1
ATOM 711 C C . LYS A 1 92 ? -20.191 4.044 -8.518 1.00 82.88 92 LYS A C 1
ATOM 713 O O . LYS A 1 92 ? -21.404 3.840 -8.456 1.00 82.88 92 LYS A O 1
ATOM 718 N N . SER A 1 93 ? -19.367 3.752 -7.514 1.00 75.44 93 SER A N 1
ATOM 719 C CA . SER A 1 93 ? -19.854 3.188 -6.254 1.00 75.44 93 SER A CA 1
ATOM 720 C C . SER A 1 93 ? -20.721 4.195 -5.503 1.00 75.44 93 SER A C 1
ATOM 722 O O . SER A 1 93 ? -20.361 5.360 -5.387 1.00 75.44 93 SER A O 1
ATOM 724 N N . THR A 1 94 ? -21.862 3.735 -4.997 1.00 61.69 94 THR A N 1
ATOM 725 C CA . THR A 1 94 ? -22.765 4.511 -4.138 1.00 61.69 94 THR A CA 1
ATOM 726 C C . THR A 1 94 ? -22.236 4.470 -2.699 1.00 61.69 94 THR A C 1
ATOM 728 O O . THR A 1 94 ? -21.806 3.409 -2.248 1.00 61.69 94 THR A O 1
ATOM 731 N N . ASP A 1 95 ? -22.229 5.609 -1.999 1.00 62.03 95 ASP A N 1
ATOM 732 C CA . ASP A 1 95 ? -21.530 5.860 -0.719 1.00 62.03 95 ASP A CA 1
ATOM 733 C C . ASP A 1 95 ? -22.104 5.131 0.521 1.00 62.03 95 ASP A C 1
ATOM 735 O O . ASP A 1 95 ? -22.227 5.705 1.604 1.00 62.03 95 ASP A O 1
ATOM 739 N N . GLU A 1 96 ? -22.449 3.849 0.420 1.00 59.69 96 GLU A N 1
ATOM 740 C CA . GLU A 1 96 ? -22.921 3.073 1.569 1.00 59.69 96 GLU A CA 1
ATOM 741 C C . GLU A 1 96 ? -21.765 2.321 2.237 1.00 59.69 96 GLU A C 1
ATOM 743 O O . GLU A 1 96 ? -21.473 1.155 1.965 1.00 59.69 96 GLU A O 1
ATOM 748 N N . ILE A 1 97 ? -21.086 3.006 3.160 1.00 62.81 97 ILE A N 1
ATOM 749 C CA . ILE A 1 97 ? -20.167 2.354 4.097 1.00 62.81 97 ILE A CA 1
ATOM 750 C C . ILE A 1 97 ? -21.013 1.684 5.185 1.00 62.81 97 ILE A C 1
ATOM 752 O O . ILE A 1 97 ? -21.393 2.309 6.176 1.00 62.81 97 ILE A O 1
ATOM 756 N N . PHE A 1 98 ? -21.302 0.394 5.014 1.00 58.78 98 PHE A N 1
ATOM 757 C CA . PHE A 1 98 ? -21.977 -0.406 6.035 1.00 58.78 98 PHE A CA 1
ATOM 758 C C . PHE A 1 98 ? -21.061 -0.618 7.246 1.00 58.78 98 PHE A C 1
ATOM 760 O O . PHE A 1 98 ? -20.186 -1.486 7.267 1.00 58.78 98 PHE A O 1
ATOM 767 N N . LEU A 1 99 ? -21.268 0.199 8.277 1.00 61.78 99 LEU A N 1
ATOM 768 C CA . LEU A 1 99 ? -20.649 0.026 9.584 1.00 61.78 99 LEU A CA 1
ATOM 769 C C . LEU A 1 99 ? -21.484 -0.959 10.402 1.00 61.78 99 LEU A C 1
ATOM 771 O O . LEU A 1 99 ? -22.407 -0.571 11.117 1.00 61.78 99 LEU A O 1
ATOM 775 N N . ASP A 1 100 ? -21.153 -2.243 10.306 1.00 57.44 100 ASP A N 1
ATOM 776 C CA . ASP A 1 100 ? -21.783 -3.260 11.142 1.00 57.44 100 ASP A CA 1
ATOM 777 C C . ASP A 1 100 ? -21.346 -3.065 12.606 1.00 57.44 100 ASP A C 1
ATOM 779 O O . ASP A 1 100 ? -20.223 -3.381 13.009 1.00 57.44 100 ASP A O 1
ATOM 783 N N . SER A 1 101 ? -22.237 -2.508 13.429 1.00 54.50 101 SER A N 1
ATOM 784 C CA . SER A 1 101 ? -21.970 -2.129 14.827 1.00 54.50 101 SER A CA 1
ATOM 785 C C . SER A 1 101 ? -21.815 -3.321 15.783 1.00 54.50 101 SER A C 1
ATOM 787 O O . SER A 1 101 ? -21.541 -3.139 16.970 1.00 54.50 101 SER A O 1
ATOM 789 N N . LYS A 1 102 ? -21.953 -4.555 15.277 1.00 49.78 102 LYS A N 1
ATOM 790 C CA . LYS A 1 102 ? -21.898 -5.807 16.050 1.00 49.78 102 LYS A CA 1
ATOM 791 C C . LYS A 1 102 ? -20.593 -6.593 15.899 1.00 49.78 102 LYS A C 1
ATOM 793 O O . LYS A 1 102 ? -20.558 -7.783 16.212 1.00 49.78 102 LYS A O 1
ATOM 798 N N . THR A 1 103 ? -19.497 -5.981 15.455 1.00 56.62 103 THR A N 1
ATOM 799 C CA . THR A 1 103 ? -18.211 -6.690 15.450 1.00 56.62 103 THR A CA 1
ATOM 800 C C . THR A 1 103 ? -17.645 -6.764 16.866 1.00 56.62 103 THR A 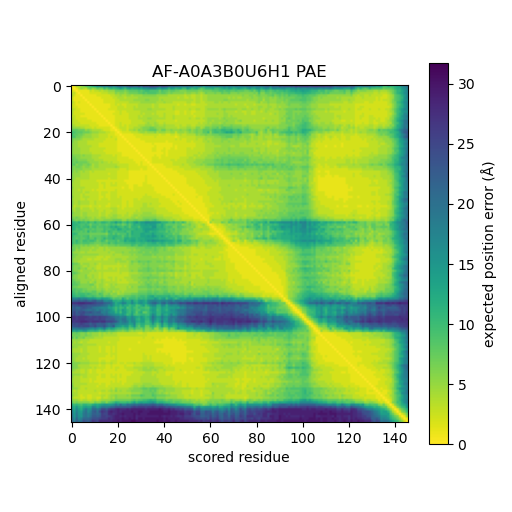C 1
ATOM 802 O O . THR A 1 103 ? -17.269 -5.746 17.447 1.00 56.62 103 THR A O 1
ATOM 805 N N . THR A 1 104 ? -17.550 -7.970 17.425 1.00 61.28 104 THR A N 1
ATOM 806 C CA . THR A 1 104 ? -16.742 -8.233 18.621 1.00 61.28 104 THR A CA 1
ATOM 807 C C . THR A 1 104 ? -15.335 -7.673 18.411 1.00 61.28 104 THR A C 1
ATOM 809 O O . THR A 1 104 ? -14.746 -7.840 17.339 1.00 61.28 104 THR A O 1
ATOM 812 N N . LYS A 1 105 ? -14.794 -6.970 19.418 1.00 66.81 105 LYS A N 1
ATOM 813 C CA . LYS A 1 105 ? -13.451 -6.374 19.346 1.00 66.81 105 LYS A CA 1
ATOM 814 C C . LYS A 1 105 ? -12.442 -7.463 18.979 1.00 66.81 105 LYS A C 1
ATOM 816 O O . LYS A 1 105 ? -12.117 -8.318 19.803 1.00 66.81 105 LYS A O 1
ATOM 821 N N . LYS A 1 106 ? -11.960 -7.452 17.734 1.00 72.12 106 LYS A N 1
ATOM 822 C CA . LYS A 1 106 ? -10.940 -8.399 17.276 1.00 72.12 106 LYS A CA 1
ATOM 823 C C . LYS A 1 106 ? -9.658 -8.170 18.071 1.00 72.12 106 LYS A C 1
ATOM 825 O O . LYS A 1 106 ? -9.261 -7.031 18.316 1.00 72.12 106 LYS A O 1
ATOM 830 N N . ASN A 1 107 ? -8.986 -9.260 18.438 1.00 89.06 107 ASN A N 1
ATOM 831 C CA . ASN A 1 107 ? -7.651 -9.186 19.022 1.00 89.06 107 ASN A CA 1
ATOM 832 C C . ASN A 1 107 ? -6.701 -8.450 18.052 1.00 89.06 107 ASN A C 1
ATOM 834 O O . ASN A 1 107 ? -6.759 -8.658 16.839 1.00 89.06 107 ASN A O 1
ATOM 838 N N . LEU A 1 108 ? -5.806 -7.619 18.589 1.00 93.19 108 LEU A N 1
ATOM 839 C CA . LEU A 1 108 ? -4.828 -6.833 17.834 1.00 93.19 108 LEU A CA 1
ATOM 840 C C . LEU A 1 108 ? -3.964 -7.704 16.915 1.00 93.19 108 LEU A C 1
ATOM 842 O O . LEU A 1 108 ? -3.720 -7.330 15.773 1.00 93.19 108 LEU A O 1
ATOM 846 N N . ILE A 1 109 ? -3.568 -8.898 17.369 1.00 95.56 109 ILE A N 1
ATOM 847 C CA . ILE A 1 109 ? -2.799 -9.847 16.546 1.00 95.56 109 ILE A CA 1
ATOM 848 C C . ILE A 1 109 ? -3.600 -10.268 15.307 1.00 95.56 109 ILE A C 1
ATOM 850 O O . ILE A 1 109 ? -3.053 -10.349 14.209 1.00 95.56 109 ILE A O 1
ATOM 854 N N . ASN A 1 110 ? -4.904 -10.504 15.465 1.00 92.94 110 ASN A N 1
ATOM 855 C CA . ASN A 1 110 ? -5.765 -10.894 14.353 1.00 92.94 110 ASN A CA 1
ATOM 856 C C . ASN A 1 110 ? -5.968 -9.735 13.377 1.00 92.94 110 ASN A C 1
ATOM 858 O O . ASN A 1 110 ? -6.010 -9.970 12.176 1.00 92.94 110 ASN A O 1
ATOM 862 N N . LEU A 1 111 ? -6.037 -8.494 13.865 1.00 93.19 111 LEU A N 1
ATOM 863 C CA . LEU A 1 111 ? -6.099 -7.313 13.002 1.00 93.19 111 LEU A CA 1
ATOM 864 C C . LEU A 1 111 ? -4.811 -7.084 12.220 1.00 93.19 111 LEU A C 1
ATOM 866 O O . LEU A 1 111 ? -4.877 -6.810 11.026 1.00 93.19 111 LEU A O 1
ATOM 870 N N . TYR A 1 112 ? -3.654 -7.261 12.860 1.00 96.50 112 TYR A N 1
ATOM 871 C CA . TYR A 1 112 ? -2.368 -7.203 12.172 1.00 96.50 112 TYR A CA 1
ATOM 872 C C . TYR A 1 112 ? -2.286 -8.271 11.072 1.00 96.50 112 TYR A C 1
ATOM 874 O O . TYR A 1 112 ? -2.021 -7.945 9.917 1.00 96.50 112 TYR A O 1
ATOM 882 N N . LYS A 1 113 ? -2.587 -9.538 11.402 1.00 95.75 113 LYS A N 1
ATOM 883 C CA . LYS A 1 113 ? -2.606 -10.642 10.426 1.00 95.75 113 LYS A CA 1
ATOM 884 C C . LYS A 1 113 ? -3.592 -10.381 9.292 1.00 95.75 113 LYS A C 1
ATOM 886 O O . LYS A 1 113 ? -3.272 -10.637 8.137 1.00 95.75 113 LYS A O 1
ATOM 891 N N . GLN A 1 114 ? -4.774 -9.863 9.614 1.00 92.81 114 GLN A N 1
ATOM 892 C CA . GLN A 1 114 ? -5.780 -9.545 8.614 1.00 92.81 114 GLN A CA 1
ATOM 893 C C . GLN A 1 114 ? -5.306 -8.428 7.683 1.00 92.81 114 GLN A C 1
ATOM 895 O O . GLN A 1 114 ? -5.416 -8.597 6.477 1.00 92.81 114 GLN A O 1
ATOM 900 N N . GLY A 1 115 ? -4.729 -7.343 8.211 1.00 94.12 115 GLY A N 1
ATOM 901 C CA . GLY A 1 115 ? -4.112 -6.296 7.393 1.00 94.12 115 GLY A CA 1
ATOM 902 C C . GLY A 1 115 ? -3.006 -6.858 6.498 1.00 94.12 115 GLY A C 1
ATOM 903 O O . GLY A 1 115 ? -3.004 -6.626 5.296 1.00 94.12 115 GLY A O 1
ATOM 904 N N . PHE A 1 116 ? -2.117 -7.685 7.045 1.00 96.56 116 PHE A N 1
ATOM 905 C CA . PHE A 1 116 ? -1.057 -8.326 6.264 1.00 96.56 116 PHE A CA 1
ATOM 906 C C . PHE A 1 116 ? -1.605 -9.149 5.091 1.00 96.56 116 PHE A C 1
ATOM 908 O O . PHE A 1 116 ? -1.254 -8.892 3.941 1.00 96.56 116 PHE A O 1
ATOM 915 N N . ILE A 1 117 ? -2.518 -10.088 5.363 1.00 93.94 117 ILE A N 1
ATOM 916 C CA . ILE A 1 117 ? -3.131 -10.946 4.336 1.00 93.94 117 ILE A CA 1
ATOM 917 C C . ILE A 1 117 ? -3.878 -10.101 3.302 1.00 93.94 117 ILE A C 1
ATOM 919 O O . ILE A 1 117 ? -3.772 -10.342 2.102 1.00 93.94 117 ILE A O 1
ATOM 923 N N . MET A 1 118 ? -4.604 -9.086 3.764 1.00 92.12 118 MET A N 1
ATOM 924 C CA . MET A 1 118 ? -5.380 -8.196 2.914 1.00 92.12 118 MET A CA 1
ATOM 925 C C . MET A 1 118 ? -4.506 -7.423 1.927 1.00 92.12 118 MET A C 1
ATOM 927 O O . MET A 1 118 ? -4.899 -7.291 0.775 1.00 92.12 118 MET A O 1
ATOM 931 N N . ASN A 1 119 ? -3.329 -6.944 2.345 1.00 94.69 119 ASN A N 1
ATOM 932 C CA . ASN A 1 119 ? -2.399 -6.257 1.447 1.00 94.69 119 ASN A CA 1
ATOM 933 C C . ASN A 1 119 ? -1.689 -7.227 0.491 1.00 94.69 119 ASN A C 1
ATOM 935 O O . ASN A 1 119 ? -1.606 -6.952 -0.705 1.00 94.69 119 ASN A O 1
ATOM 939 N N . VAL A 1 120 ? -1.227 -8.379 0.991 1.00 93.88 120 VAL A N 1
ATOM 940 C CA . VAL A 1 120 ? -0.559 -9.402 0.164 1.00 93.88 120 VAL A CA 1
ATOM 941 C C . VAL A 1 120 ? -1.474 -9.885 -0.962 1.00 93.88 120 VAL A C 1
ATOM 943 O O . VAL A 1 120 ? -1.028 -10.025 -2.095 1.00 93.88 120 VAL A O 1
ATOM 946 N N . LEU A 1 121 ? -2.763 -10.073 -0.6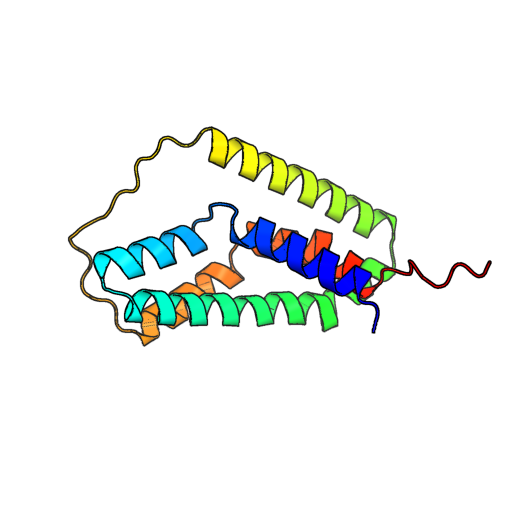74 1.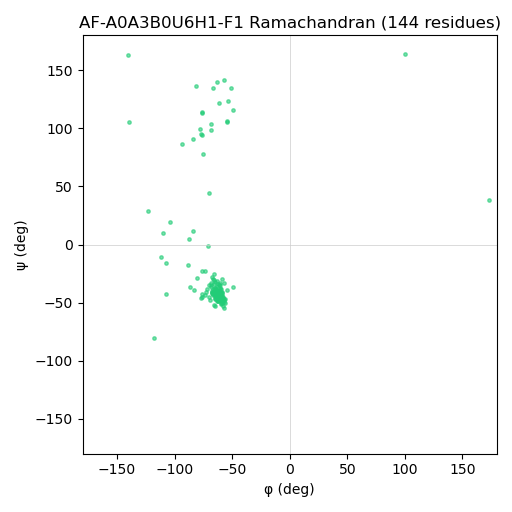00 90.88 121 LEU A N 1
ATOM 947 C CA . LEU A 1 121 ? -3.761 -10.498 -1.657 1.00 90.88 121 LEU A CA 1
ATOM 948 C C . LEU A 1 121 ? -4.407 -9.334 -2.421 1.00 90.88 121 LEU A C 1
ATOM 950 O O . LEU A 1 121 ? -5.333 -9.565 -3.196 1.00 90.88 121 LEU A O 1
ATOM 954 N N . ASN A 1 122 ? -3.967 -8.088 -2.216 1.00 91.25 122 ASN A N 1
ATOM 955 C CA . ASN A 1 122 ? -4.589 -6.936 -2.856 1.00 91.25 122 ASN A CA 1
ATOM 956 C C . ASN A 1 122 ? -4.165 -6.845 -4.335 1.00 91.25 122 ASN A C 1
ATOM 958 O O . ASN A 1 122 ? -3.000 -6.525 -4.615 1.00 91.25 122 ASN A O 1
ATOM 962 N N . PRO A 1 123 ? -5.082 -7.039 -5.303 1.00 87.69 123 PRO A N 1
ATOM 963 C CA . PRO A 1 123 ? -4.742 -6.937 -6.718 1.00 87.69 123 PRO A CA 1
ATOM 964 C C . PRO A 1 123 ? -4.338 -5.511 -7.116 1.00 87.69 123 PRO A C 1
ATOM 966 O O . PRO A 1 123 ? -3.466 -5.354 -7.962 1.00 87.69 123 PRO A O 1
ATOM 969 N N . LYS A 1 124 ? -4.886 -4.468 -6.465 1.00 90.50 124 LYS A N 1
ATOM 970 C CA . LYS A 1 124 ? -4.497 -3.059 -6.688 1.00 90.50 124 LYS A CA 1
ATOM 971 C C . LYS A 1 124 ? -3.007 -2.852 -6.410 1.00 90.50 124 LYS A C 1
ATOM 973 O O . LYS A 1 124 ? -2.291 -2.300 -7.240 1.00 90.50 124 LYS A O 1
ATOM 978 N N . VAL A 1 125 ? -2.545 -3.315 -5.246 1.00 92.00 125 VAL A N 1
ATOM 979 C CA . VAL A 1 125 ? -1.148 -3.165 -4.809 1.00 92.00 125 VAL A CA 1
ATOM 980 C C . VAL A 1 125 ? -0.234 -4.036 -5.664 1.00 92.00 125 VAL A C 1
ATOM 982 O O . VAL A 1 125 ? 0.751 -3.537 -6.200 1.00 92.00 125 VAL A O 1
ATOM 985 N N . SER A 1 126 ? -0.601 -5.303 -5.866 1.00 90.94 126 SER A N 1
ATOM 986 C CA . SER A 1 126 ? 0.182 -6.248 -6.673 1.00 90.94 126 SER A CA 1
ATOM 987 C C . SER A 1 126 ? 0.420 -5.719 -8.088 1.00 90.94 126 SER A C 1
ATOM 989 O O . SER A 1 126 ? 1.547 -5.708 -8.573 1.00 90.94 126 SER A O 1
ATOM 991 N N . ILE A 1 127 ? -0.632 -5.220 -8.743 1.00 89.44 127 ILE A N 1
ATOM 992 C CA . ILE A 1 127 ? -0.549 -4.701 -10.111 1.00 89.44 127 ILE A CA 1
ATOM 993 C C . ILE A 1 127 ? 0.288 -3.424 -10.172 1.00 89.44 127 ILE A C 1
ATOM 995 O O . ILE A 1 127 ? 1.101 -3.293 -11.083 1.00 89.44 127 ILE A O 1
ATOM 999 N N . PHE A 1 128 ? 0.170 -2.518 -9.197 1.00 89.31 128 PHE A N 1
ATOM 1000 C CA . PHE A 1 128 ? 1.051 -1.350 -9.118 1.00 89.31 128 PHE A CA 1
ATOM 1001 C C . PHE A 1 128 ? 2.526 -1.756 -8.998 1.00 89.31 128 PHE A C 1
ATOM 1003 O O . PHE A 1 128 ? 3.376 -1.236 -9.721 1.00 89.31 128 PHE A O 1
ATOM 1010 N N . PHE A 1 129 ? 2.840 -2.721 -8.133 1.00 90.06 129 PHE A N 1
ATOM 1011 C CA . PHE A 1 129 ? 4.210 -3.201 -7.966 1.00 90.06 129 PHE A CA 1
ATOM 1012 C C . PHE A 1 129 ? 4.727 -3.955 -9.195 1.00 90.06 129 PHE A C 1
ATOM 1014 O O . PHE A 1 129 ? 5.894 -3.817 -9.529 1.00 90.06 129 PHE A O 1
ATOM 1021 N N . LEU A 1 130 ? 3.897 -4.706 -9.914 1.00 87.88 130 LEU A N 1
ATOM 1022 C CA . LEU A 1 130 ? 4.333 -5.415 -11.123 1.00 87.88 130 LEU A CA 1
ATOM 1023 C C . LEU A 1 130 ? 4.501 -4.489 -12.333 1.00 87.88 130 LEU A C 1
ATOM 1025 O O . LEU A 1 130 ? 5.464 -4.620 -13.085 1.00 87.88 130 LEU A O 1
ATOM 1029 N N . ALA A 1 131 ? 3.564 -3.564 -12.532 1.00 87.50 131 ALA A N 1
ATOM 1030 C CA . ALA A 1 131 ? 3.529 -2.698 -13.705 1.00 87.50 131 ALA A CA 1
ATOM 1031 C C . ALA A 1 131 ? 4.374 -1.430 -13.539 1.00 87.50 131 ALA A C 1
ATOM 1033 O O . ALA A 1 131 ? 4.977 -0.967 -14.503 1.00 87.50 131 ALA A O 1
ATOM 1034 N N . PHE A 1 132 ? 4.409 -0.845 -12.341 1.00 85.19 132 PHE A N 1
ATOM 1035 C CA . PHE A 1 132 ? 4.911 0.515 -12.132 1.00 85.19 132 PHE A CA 1
ATOM 1036 C C . PHE A 1 132 ? 6.275 0.538 -11.427 1.00 85.19 132 PHE A C 1
ATOM 1038 O O . PHE A 1 132 ? 7.173 1.263 -11.854 1.00 85.19 132 PHE A O 1
ATOM 1045 N N . PHE A 1 133 ? 6.476 -0.290 -10.394 1.00 85.44 133 PHE A N 1
ATOM 1046 C CA . PHE A 1 133 ? 7.701 -0.279 -9.575 1.00 85.44 133 PHE A CA 1
ATOM 1047 C C . PHE A 1 133 ? 9.010 -0.571 -10.344 1.00 85.44 133 PHE A C 1
ATOM 1049 O O . PHE A 1 133 ? 9.969 0.178 -10.136 1.00 85.44 133 PHE A O 1
ATOM 1056 N N . PRO A 1 134 ? 9.092 -1.548 -11.280 1.00 84.75 134 PRO A N 1
ATOM 1057 C CA . PRO A 1 134 ? 10.317 -1.786 -12.048 1.00 84.75 134 PRO A CA 1
ATOM 1058 C C . PRO A 1 134 ? 10.751 -0.556 -12.850 1.00 84.75 134 PRO A C 1
ATOM 1060 O O . PRO A 1 134 ? 11.942 -0.326 -13.042 1.00 84.75 134 PRO A O 1
ATOM 1063 N N . GLY A 1 135 ? 9.796 0.278 -13.273 1.00 82.62 135 GLY A N 1
ATOM 1064 C CA . GLY A 1 135 ? 10.065 1.520 -13.991 1.00 82.62 135 GLY A CA 1
ATOM 1065 C C . GLY A 1 135 ? 10.899 2.497 -13.172 1.00 82.62 135 GLY A C 1
ATOM 1066 O O . GLY A 1 135 ? 11.767 3.148 -13.736 1.00 82.62 135 GLY A O 1
ATOM 1067 N N . PHE A 1 136 ? 10.710 2.549 -11.851 1.00 83.38 136 PHE A N 1
ATOM 1068 C CA . PHE A 1 136 ? 11.515 3.390 -10.960 1.00 83.38 136 PHE A CA 1
ATOM 1069 C C . PHE A 1 136 ? 12.864 2.761 -10.609 1.00 83.38 136 PHE A C 1
ATOM 1071 O O . PHE A 1 136 ? 13.823 3.490 -10.375 1.00 83.38 136 PHE A O 1
ATOM 1078 N N . LEU A 1 137 ? 12.957 1.426 -10.600 1.00 78.31 137 LEU A N 1
ATOM 1079 C CA . LEU A 1 137 ? 14.212 0.713 -10.334 1.00 78.31 137 LEU A CA 1
ATOM 1080 C C . LEU A 1 137 ? 15.200 0.800 -11.501 1.00 78.31 137 LEU A C 1
ATOM 1082 O O . LEU A 1 137 ? 16.398 0.953 -11.279 1.00 78.31 137 LEU A O 1
ATOM 1086 N N . TYR A 1 138 ? 14.702 0.686 -12.735 1.00 74.12 138 TYR A N 1
ATOM 1087 C CA . TYR A 1 138 ? 15.529 0.621 -13.946 1.00 74.12 138 TYR A CA 1
ATOM 1088 C C . TYR A 1 138 ? 15.423 1.862 -14.827 1.00 74.12 138 TYR A C 1
ATOM 1090 O O . TYR A 1 138 ? 15.924 1.835 -15.953 1.00 74.12 138 TYR A O 1
ATOM 1098 N N . SER A 1 139 ? 14.787 2.939 -14.346 1.00 65.50 139 SER A N 1
ATOM 1099 C CA . SER A 1 139 ? 14.746 4.208 -15.074 1.00 65.50 139 SER A CA 1
ATOM 1100 C C . SER A 1 139 ? 16.173 4.641 -15.401 1.00 65.50 139 SER A C 1
ATOM 1102 O O . SER A 1 139 ? 16.928 5.087 -14.541 1.00 65.50 139 SER A O 1
ATOM 1104 N N . THR A 1 140 ? 16.546 4.484 -16.669 1.00 55.62 140 THR A N 1
ATOM 1105 C CA . THR A 1 140 ? 17.832 4.931 -17.218 1.00 55.62 140 THR A CA 1
ATOM 1106 C C . THR A 1 140 ? 17.760 6.413 -17.608 1.00 55.62 140 THR A C 1
ATOM 1108 O O . THR A 1 140 ? 18.645 6.931 -18.286 1.00 55.62 140 THR A O 1
ATOM 1111 N N . ALA A 1 141 ? 16.705 7.124 -17.192 1.00 51.56 141 ALA A N 1
ATOM 1112 C CA . ALA A 1 141 ? 16.586 8.560 -17.376 1.00 51.56 141 ALA A CA 1
ATOM 1113 C C . ALA A 1 141 ? 17.497 9.279 -16.369 1.00 51.56 141 ALA A C 1
ATOM 1115 O O . ALA A 1 141 ? 17.051 9.702 -15.307 1.00 51.56 141 ALA A O 1
ATOM 1116 N N . GLN A 1 142 ? 18.795 9.293 -16.695 1.00 44.03 142 GLN A N 1
ATOM 1117 C CA . GLN A 1 142 ? 19.765 10.389 -16.516 1.00 44.03 142 GLN A CA 1
ATOM 1118 C C . GLN A 1 142 ? 21.208 9.944 -16.862 1.00 44.03 142 GLN A C 1
ATOM 1120 O O . GLN A 1 142 ? 22.155 10.353 -16.209 1.00 44.03 142 GLN A O 1
ATOM 1125 N N . ASN A 1 143 ? 21.406 9.124 -17.904 1.00 38.38 143 ASN A N 1
ATOM 1126 C CA . ASN A 1 143 ? 22.721 8.964 -18.554 1.00 38.38 143 ASN A CA 1
ATOM 1127 C C . ASN A 1 143 ? 22.651 9.281 -20.060 1.00 38.38 143 ASN A C 1
ATOM 1129 O O . ASN A 1 143 ? 23.422 8.744 -20.854 1.00 38.38 143 ASN A O 1
ATOM 1133 N N . THR A 1 144 ? 21.739 10.165 -20.475 1.00 35.28 144 THR A N 1
ATOM 1134 C CA . THR A 1 144 ? 21.897 10.821 -21.775 1.00 35.28 144 THR A CA 1
ATOM 1135 C C . THR A 1 144 ? 22.975 11.877 -21.597 1.00 35.28 144 THR A C 1
ATOM 1137 O O . THR A 1 144 ? 22.716 12.972 -21.108 1.00 35.28 144 THR A O 1
ATOM 1140 N N . ILE A 1 145 ? 24.200 11.481 -21.926 1.00 39.59 145 ILE A N 1
ATOM 1141 C CA . ILE A 1 145 ? 25.304 12.383 -22.224 1.00 39.59 145 ILE A CA 1
ATOM 1142 C C . ILE A 1 145 ? 24.779 13.405 -23.240 1.00 39.59 145 ILE A C 1
ATOM 1144 O O . ILE A 1 145 ? 24.405 13.024 -24.352 1.00 39.59 145 ILE A O 1
ATOM 1148 N N . ILE A 1 146 ? 24.735 14.673 -22.840 1.00 36.97 146 ILE A N 1
ATOM 1149 C CA . ILE A 1 146 ? 24.924 15.824 -23.724 1.00 36.97 146 ILE A CA 1
ATOM 1150 C C . ILE A 1 146 ? 25.983 16.686 -23.050 1.00 36.97 146 ILE A C 1
ATOM 1152 O O . ILE A 1 146 ? 25.828 16.931 -21.832 1.00 36.97 146 ILE A O 1
#